Protein AF-I7ZB23-F1 (afdb_monomer_lite)

Sequence (124 aa):
MADKLIGFEDKAKVYMNSNPEFMPGFLPLSEVTNDRELRGPMSMIFTAVSALTYTLDDTYLKLNSEIHKGNLAYYNTVREAASGGLPGAKAIYEDTQKHFPGAPTKAQRKLKAAEAAEEAAAGR

Secondary structure (DSSP, 8-state):
-HHHHHHHHHHHHHHHHH-GGGS-TT--HHHHHHHHHHHHHHHHHHHHHHHHHHHHHHHHHHHHHHHHHHHHHHHHHHHHHHHTT-TTHHHHHHHHHTT--PSPPHHHHHHHHHHHHHHHHH--

Organism: NCBI:txid1172194

Radius of gyration: 33.03 Å; chains: 1; bounding box: 60×53×76 Å

Foldseek 3Di:
DVVVVVVVVVVVLVCCVVPVVPPDPVDDNVVVVVVVVVVVVVVVVVVVVVVVVVVVVVVVVVVVVVVVVVVVVVLVVLVVCVVVVPPPSVVVNVVVCVVVPDDDDPVRVVVVVVVVVVVVVPPD

pLDDT: mean 89.64, std 10.73, range [52.91, 98.38]

Structure (mmCIF, N/CA/C/O backbone):
data_AF-I7ZB23-F1
#
_entry.id   AF-I7ZB23-F1
#
loop_
_atom_site.group_PDB
_atom_site.id
_atom_site.type_symbol
_atom_site.label_atom_id
_atom_site.label_alt_id
_atom_site.label_comp_id
_atom_site.label_asym_id
_atom_site.label_entity_id
_atom_site.label_seq_id
_atom_site.pdbx_PDB_ins_code
_atom_site.Cartn_x
_atom_site.Cartn_y
_atom_site.Cartn_z
_atom_site.occupancy
_atom_site.B_iso_or_equiv
_atom_site.auth_seq_id
_atom_site.auth_comp_id
_atom_site.auth_asym_id
_atom_site.auth_atom_id
_atom_site.pdbx_PDB_model_num
ATOM 1 N N . MET A 1 1 ? 22.549 -2.229 -6.477 1.00 61.28 1 MET A N 1
ATOM 2 C CA . MET A 1 1 ? 21.882 -3.032 -7.529 1.00 61.28 1 MET A CA 1
ATOM 3 C C . MET A 1 1 ? 21.382 -2.158 -8.672 1.00 61.28 1 MET A C 1
ATOM 5 O O . MET A 1 1 ? 21.730 -2.467 -9.799 1.00 61.28 1 MET A O 1
ATOM 9 N N . ALA A 1 2 ? 20.670 -1.055 -8.402 1.00 69.50 2 ALA A N 1
ATOM 10 C CA . ALA A 1 2 ? 20.176 -0.129 -9.434 1.00 69.50 2 ALA A CA 1
ATOM 11 C C . ALA A 1 2 ? 21.264 0.381 -10.404 1.00 69.50 2 ALA A C 1
ATOM 13 O O . ALA A 1 2 ? 21.097 0.280 -11.610 1.00 69.50 2 ALA A O 1
ATOM 14 N N . ASP A 1 3 ? 22.417 0.811 -9.890 1.00 69.56 3 ASP A N 1
ATOM 15 C CA . ASP A 1 3 ? 23.518 1.347 -10.709 1.00 69.56 3 ASP A CA 1
ATOM 16 C C . ASP A 1 3 ? 24.092 0.329 -11.721 1.00 69.56 3 ASP A C 1
ATOM 18 O O . ASP A 1 3 ? 24.356 0.631 -12.883 1.00 69.56 3 ASP A O 1
ATOM 22 N N . LYS A 1 4 ? 24.170 -0.948 -11.318 1.00 75.25 4 LYS A N 1
ATOM 23 C CA . LYS A 1 4 ? 24.599 -2.047 -12.201 1.00 75.25 4 LYS A CA 1
ATOM 24 C C . LYS A 1 4 ? 23.583 -2.333 -13.312 1.00 75.25 4 LYS A C 1
ATOM 26 O O . LYS A 1 4 ? 23.976 -2.758 -14.394 1.00 75.25 4 LYS A O 1
ATOM 31 N N . LEU A 1 5 ? 22.295 -2.128 -13.036 1.00 79.12 5 LEU A N 1
ATOM 32 C CA . LEU A 1 5 ? 21.211 -2.364 -13.991 1.00 79.12 5 LEU A CA 1
ATOM 33 C C . LEU A 1 5 ? 21.124 -1.241 -15.028 1.00 79.12 5 LEU A C 1
ATOM 35 O O . LEU A 1 5 ? 20.940 -1.538 -16.204 1.00 79.12 5 LEU A O 1
ATOM 39 N N . ILE A 1 6 ? 21.349 0.011 -14.617 1.00 81.69 6 ILE A N 1
ATOM 40 C CA . ILE A 1 6 ? 21.413 1.165 -15.529 1.00 81.69 6 ILE A CA 1
ATOM 41 C C . ILE A 1 6 ? 22.560 0.973 -16.528 1.00 81.69 6 ILE A C 1
ATOM 43 O O . ILE A 1 6 ? 22.347 1.000 -17.738 1.00 81.69 6 ILE A O 1
ATOM 47 N N . GLY A 1 7 ? 23.761 0.647 -16.035 1.00 89.62 7 GLY A N 1
ATOM 48 C CA . GLY A 1 7 ? 24.916 0.414 -16.906 1.00 89.62 7 GLY A CA 1
ATOM 49 C C . GLY A 1 7 ? 24.766 -0.793 -17.844 1.00 89.62 7 GLY A C 1
ATOM 50 O O . GLY A 1 7 ? 25.355 -0.805 -18.926 1.00 89.62 7 GLY A O 1
ATOM 51 N N . PHE A 1 8 ? 23.991 -1.812 -17.459 1.00 94.00 8 PHE A N 1
ATOM 52 C CA . PHE A 1 8 ? 23.632 -2.911 -18.358 1.00 94.00 8 PHE A CA 1
ATOM 53 C C . PHE A 1 8 ? 22.656 -2.452 -19.443 1.00 94.00 8 PHE A C 1
ATOM 55 O O . PHE A 1 8 ? 22.878 -2.753 -20.613 1.00 94.00 8 PHE A O 1
ATOM 62 N N . GLU A 1 9 ? 21.604 -1.719 -19.076 1.00 91.50 9 GLU A N 1
ATOM 63 C CA . GLU A 1 9 ? 20.583 -1.256 -20.015 1.00 91.50 9 GLU A CA 1
ATOM 64 C C . GLU A 1 9 ? 21.165 -0.341 -21.096 1.00 91.50 9 GLU A C 1
ATOM 66 O O . GLU A 1 9 ? 20.874 -0.542 -22.278 1.00 91.50 9 GLU A O 1
ATOM 71 N N . ASP A 1 10 ? 22.024 0.606 -20.717 1.00 92.31 10 ASP A N 1
ATOM 72 C CA . ASP A 1 10 ? 22.669 1.515 -21.667 1.00 92.31 10 ASP A CA 1
ATOM 73 C C . ASP A 1 10 ? 23.526 0.746 -22.677 1.00 92.31 10 ASP A C 1
ATOM 75 O O . ASP A 1 10 ? 23.423 0.954 -23.890 1.00 92.31 10 ASP A O 1
ATOM 79 N N . LYS A 1 11 ? 24.323 -0.216 -22.196 1.00 95.00 11 LYS A N 1
ATOM 80 C CA . LYS A 1 11 ? 25.130 -1.087 -23.062 1.00 95.00 11 LYS A CA 1
ATOM 81 C C . LYS A 1 11 ? 24.255 -1.959 -23.953 1.00 95.00 11 LYS A C 1
ATOM 83 O O . LYS A 1 11 ? 24.523 -2.064 -25.146 1.00 95.00 11 LYS A O 1
ATOM 88 N N . ALA A 1 12 ? 23.206 -2.562 -23.399 1.00 94.56 12 ALA A N 1
ATOM 89 C CA . ALA A 1 12 ? 22.272 -3.385 -24.153 1.00 94.56 12 ALA A CA 1
ATOM 90 C C . ALA A 1 12 ? 21.599 -2.569 -25.263 1.00 94.56 12 ALA A C 1
ATOM 92 O O . ALA A 1 12 ? 21.553 -3.019 -26.402 1.00 94.56 12 ALA A O 1
ATOM 93 N N . LYS A 1 13 ? 21.161 -1.336 -24.975 1.00 94.44 13 LYS A N 1
ATOM 94 C CA . LYS A 1 13 ? 20.610 -0.419 -25.980 1.00 94.44 13 LYS A CA 1
ATOM 95 C C . LYS A 1 13 ? 21.612 -0.160 -27.105 1.00 94.44 13 LYS A C 1
ATOM 97 O O . LYS A 1 13 ? 21.226 -0.240 -28.268 1.00 94.44 13 LYS A O 1
ATOM 102 N N . VAL A 1 14 ? 22.878 0.116 -26.787 1.00 95.56 14 VAL A N 1
ATOM 103 C CA . VAL A 1 14 ? 23.923 0.323 -27.804 1.00 95.56 14 VAL A CA 1
ATOM 104 C C . VAL A 1 14 ? 24.106 -0.927 -28.668 1.00 95.56 14 VAL A C 1
ATOM 106 O O . VAL A 1 14 ? 24.032 -0.821 -29.890 1.00 95.56 14 VAL A O 1
ATOM 109 N N . TYR A 1 15 ? 24.283 -2.105 -28.063 1.00 96.44 15 TYR A N 1
ATOM 110 C CA . TYR A 1 15 ? 24.526 -3.346 -28.808 1.00 96.44 15 TYR A CA 1
ATOM 111 C C . TYR A 1 15 ? 23.331 -3.797 -29.652 1.00 96.44 15 TYR A C 1
ATOM 113 O O . TYR A 1 15 ? 23.541 -4.257 -30.769 1.00 96.44 15 TYR A O 1
ATOM 121 N N . MET A 1 16 ? 22.099 -3.610 -29.167 1.00 94.94 16 MET A N 1
ATOM 122 C CA . MET A 1 16 ? 20.875 -3.898 -29.927 1.00 94.94 16 MET A CA 1
ATOM 123 C C . MET A 1 16 ? 20.765 -3.050 -31.202 1.00 94.94 16 MET A C 1
ATOM 125 O O . MET A 1 16 ? 20.221 -3.512 -32.198 1.00 94.94 16 MET A O 1
ATOM 129 N N . ASN A 1 17 ? 21.276 -1.813 -31.178 1.00 92.81 17 ASN A N 1
ATOM 130 C CA . ASN A 1 17 ? 21.283 -0.940 -32.352 1.00 92.81 17 ASN A CA 1
ATOM 131 C C . ASN A 1 17 ? 22.428 -1.274 -33.318 1.00 92.81 17 ASN A C 1
ATOM 133 O O . ASN A 1 17 ? 22.238 -1.211 -34.528 1.00 92.81 17 ASN A O 1
ATOM 137 N N . SER A 1 18 ? 23.616 -1.599 -32.800 1.00 96.06 18 SER A N 1
ATOM 138 C CA . SER A 1 18 ? 24.800 -1.837 -33.634 1.00 96.06 18 SER A CA 1
ATOM 139 C C . SER A 1 18 ? 24.945 -3.270 -34.146 1.00 96.06 18 SER A C 1
ATOM 141 O O . SER A 1 18 ? 25.703 -3.471 -35.088 1.00 96.06 18 SER A O 1
ATOM 143 N N . ASN A 1 19 ? 24.235 -4.244 -33.564 1.00 95.69 19 ASN A N 1
ATOM 144 C CA . ASN A 1 19 ? 24.321 -5.663 -33.935 1.00 95.69 19 ASN A CA 1
ATOM 145 C C . ASN A 1 19 ? 22.909 -6.283 -34.045 1.00 95.69 19 ASN A C 1
ATOM 147 O O . ASN A 1 19 ? 22.518 -7.113 -33.211 1.00 95.69 19 ASN A O 1
ATOM 151 N N . PRO A 1 20 ? 22.090 -5.845 -35.023 1.00 91.19 20 PRO A N 1
ATOM 152 C CA . PRO A 1 20 ? 20.712 -6.308 -35.177 1.00 91.19 20 PRO A CA 1
ATOM 153 C C . PRO A 1 20 ? 20.598 -7.811 -35.481 1.00 91.19 20 PRO A C 1
ATOM 155 O O . PRO A 1 20 ? 19.544 -8.392 -35.250 1.00 91.19 20 PRO A O 1
ATOM 158 N N . GLU A 1 21 ? 21.660 -8.470 -35.948 1.00 94.25 21 GLU A N 1
ATOM 159 C CA . GLU A 1 21 ? 21.708 -9.915 -36.195 1.00 94.25 21 GLU A CA 1
ATOM 160 C C . GLU A 1 21 ? 21.538 -10.766 -34.927 1.00 94.25 21 GLU A C 1
ATOM 162 O O . GLU A 1 21 ? 21.138 -11.926 -35.014 1.00 94.25 21 GLU A O 1
ATOM 167 N N . PHE A 1 22 ? 21.809 -10.195 -33.749 1.00 95.00 22 PHE A N 1
ATOM 168 C CA . PHE A 1 22 ? 21.588 -10.859 -32.463 1.00 95.00 22 PHE A CA 1
ATOM 169 C C . PHE A 1 22 ? 20.218 -10.541 -31.855 1.00 95.00 22 PHE A C 1
ATOM 171 O O . PHE A 1 22 ? 19.902 -11.040 -30.771 1.00 95.00 22 PHE A O 1
ATOM 178 N N . MET A 1 23 ? 19.394 -9.724 -32.521 1.00 93.31 23 MET A N 1
ATOM 179 C CA . MET A 1 23 ? 18.031 -9.473 -32.067 1.00 93.31 23 MET A CA 1
ATOM 180 C C . MET A 1 23 ? 17.180 -10.735 -32.251 1.00 93.31 23 MET A C 1
ATOM 182 O O . MET A 1 23 ? 17.128 -11.292 -33.351 1.00 93.31 23 MET A O 1
ATOM 186 N N . PRO A 1 24 ? 16.473 -11.198 -31.205 1.00 94.06 24 PRO A N 1
ATOM 187 C CA . PRO A 1 24 ? 15.540 -12.302 -31.353 1.00 94.06 24 PRO A CA 1
ATOM 188 C C . PRO A 1 24 ? 14.439 -11.941 -32.353 1.00 94.06 24 PRO A C 1
ATOM 190 O O . PRO A 1 24 ? 13.857 -10.864 -32.269 1.00 94.06 24 PRO A O 1
ATOM 193 N N . GLY A 1 25 ? 14.093 -12.859 -33.259 1.00 92.81 25 GLY A N 1
ATOM 194 C CA . GLY A 1 25 ? 13.101 -12.587 -34.311 1.00 92.81 25 GLY A CA 1
ATOM 195 C C . GLY A 1 25 ? 11.691 -12.248 -33.804 1.00 92.81 25 GLY A C 1
ATOM 196 O O . GLY A 1 25 ? 10.890 -11.708 -34.557 1.00 92.81 25 GLY A O 1
ATOM 197 N N . PHE A 1 26 ? 11.389 -12.543 -32.537 1.00 93.94 26 PHE A N 1
ATOM 198 C CA . PHE A 1 26 ? 10.123 -12.189 -31.890 1.00 93.94 26 PHE A CA 1
ATOM 199 C C . PHE A 1 26 ? 10.128 -10.799 -31.239 1.00 93.94 26 PHE A C 1
ATOM 201 O O . PHE A 1 26 ? 9.083 -10.370 -30.764 1.00 93.94 26 PHE A O 1
ATOM 208 N N . LEU A 1 27 ? 11.282 -10.128 -31.149 1.00 92.12 27 LEU A N 1
ATOM 209 C CA . LEU A 1 27 ? 11.438 -8.879 -30.410 1.00 92.12 27 LEU A CA 1
ATOM 210 C C . LEU A 1 27 ? 11.928 -7.765 -31.341 1.00 92.12 27 LEU A C 1
ATOM 212 O O . LEU A 1 27 ? 13.137 -7.589 -31.517 1.00 92.12 27 LEU A O 1
ATOM 216 N N . PRO A 1 28 ? 11.020 -6.987 -31.942 1.00 92.38 28 PRO A N 1
ATOM 217 C CA . PRO A 1 28 ? 11.416 -5.858 -32.763 1.00 92.38 28 PRO A CA 1
ATOM 218 C C . PRO A 1 28 ? 12.019 -4.747 -31.893 1.00 92.38 28 PRO A C 1
ATOM 220 O O . PRO A 1 28 ? 11.512 -4.396 -30.826 1.00 92.38 28 PRO A O 1
ATOM 223 N N . LEU A 1 29 ? 13.100 -4.133 -32.380 1.00 92.50 29 LEU A N 1
ATOM 224 C CA . LEU A 1 29 ? 13.794 -3.047 -31.678 1.00 92.50 29 LEU A CA 1
ATOM 225 C C . LEU A 1 29 ? 12.877 -1.845 -31.377 1.00 92.50 29 LEU A C 1
ATOM 227 O O . LEU A 1 29 ? 13.072 -1.148 -30.378 1.00 92.50 29 LEU A O 1
ATOM 231 N N . SER A 1 30 ? 11.870 -1.614 -32.223 1.00 93.44 30 SER A N 1
ATOM 232 C CA . SER A 1 30 ? 10.869 -0.561 -32.038 1.00 93.44 30 SER A CA 1
ATOM 233 C C . SER A 1 30 ? 10.019 -0.773 -30.787 1.00 93.44 30 SER A C 1
ATOM 235 O O . SER A 1 30 ? 9.770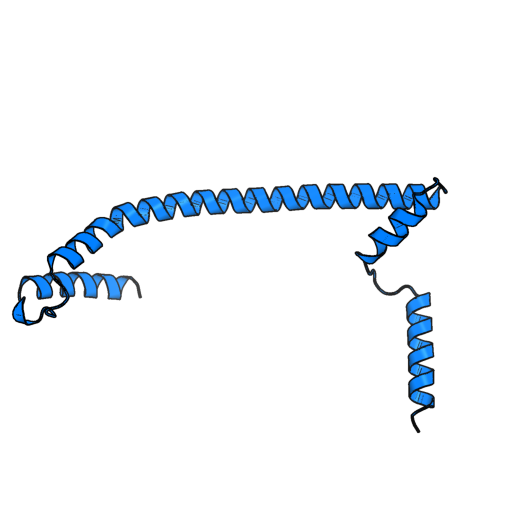 0.191 -30.074 1.00 93.44 30 SER A O 1
ATOM 237 N N . GLU A 1 31 ? 9.625 -2.011 -30.471 1.00 93.62 31 GLU A N 1
ATOM 238 C CA . GLU A 1 31 ? 8.844 -2.301 -29.258 1.00 93.62 31 GLU A CA 1
ATOM 239 C C . GLU A 1 31 ? 9.661 -2.003 -28.002 1.00 93.62 31 GLU A C 1
ATOM 241 O O . GLU A 1 31 ? 9.229 -1.235 -27.147 1.00 93.62 31 GLU A O 1
ATOM 246 N N . VAL A 1 32 ? 10.905 -2.487 -27.948 1.00 93.00 32 VAL A N 1
ATOM 247 C CA . VAL A 1 32 ? 11.804 -2.220 -26.811 1.00 93.00 32 VAL A CA 1
ATOM 248 C C . VAL A 1 32 ? 12.081 -0.721 -26.651 1.00 93.00 32 VAL A C 1
ATOM 250 O O . VAL A 1 32 ? 12.285 -0.228 -25.542 1.00 93.00 32 VAL A O 1
ATOM 253 N N . THR A 1 33 ? 12.126 0.028 -27.752 1.00 93.31 33 THR A N 1
ATOM 254 C CA . THR A 1 33 ? 12.316 1.484 -27.713 1.00 93.31 33 THR A CA 1
ATOM 255 C C . THR A 1 33 ? 11.079 2.188 -27.164 1.00 93.31 33 THR A C 1
ATOM 257 O O . THR A 1 33 ? 11.217 2.990 -26.241 1.00 93.31 33 THR A O 1
ATOM 260 N N . ASN A 1 34 ? 9.887 1.820 -27.637 1.00 95.50 34 ASN A N 1
ATOM 261 C CA . ASN A 1 34 ? 8.622 2.356 -27.135 1.00 95.50 34 ASN A CA 1
ATOM 262 C C . ASN A 1 34 ? 8.470 2.114 -25.624 1.00 95.50 34 ASN A C 1
ATOM 264 O O . ASN A 1 34 ? 8.117 3.029 -24.881 1.00 95.50 34 ASN A O 1
ATOM 268 N N . ASP A 1 35 ? 8.813 0.917 -25.144 1.00 95.06 35 ASP A N 1
ATOM 269 C CA . ASP A 1 35 ? 8.735 0.577 -23.719 1.00 95.06 35 ASP A CA 1
ATOM 270 C C . ASP A 1 35 ? 9.689 1.420 -22.859 1.00 95.06 35 ASP A C 1
ATOM 272 O O . ASP A 1 35 ? 9.345 1.846 -21.750 1.00 95.06 35 ASP A O 1
ATOM 276 N N . ARG A 1 36 ? 10.899 1.696 -23.364 1.00 93.38 36 ARG A N 1
ATOM 277 C CA . ARG A 1 36 ? 11.862 2.579 -22.685 1.00 93.38 36 ARG A CA 1
ATOM 278 C C . ARG A 1 36 ? 11.333 4.005 -22.581 1.00 93.38 36 ARG A C 1
ATOM 280 O O . ARG A 1 36 ? 11.476 4.622 -21.527 1.00 93.38 36 ARG A O 1
ATOM 287 N N . GLU A 1 37 ? 10.721 4.515 -23.644 1.00 94.69 37 GLU A N 1
ATOM 288 C CA . GLU A 1 37 ? 10.142 5.861 -23.670 1.00 94.69 37 GLU A CA 1
ATOM 289 C C . GLU A 1 37 ? 8.927 5.975 -22.740 1.00 94.69 37 GLU A C 1
ATOM 291 O O . GLU A 1 37 ? 8.799 6.955 -22.004 1.00 94.69 37 GLU A O 1
ATOM 296 N N . LEU A 1 38 ? 8.085 4.938 -22.685 1.00 96.69 38 LEU A N 1
ATOM 297 C CA . LEU A 1 38 ? 6.899 4.899 -21.828 1.00 96.69 38 LEU A CA 1
ATOM 298 C C . LEU A 1 38 ? 7.233 4.868 -20.327 1.00 96.69 38 LEU A C 1
ATOM 300 O O . LEU A 1 38 ? 6.430 5.307 -19.496 1.00 96.69 38 LEU A O 1
ATOM 304 N N . ARG A 1 39 ? 8.428 4.395 -19.957 1.00 94.81 39 ARG A N 1
ATOM 305 C CA . ARG A 1 39 ? 8.857 4.280 -18.555 1.00 94.81 39 ARG A CA 1
ATOM 306 C C . ARG A 1 39 ? 8.815 5.611 -17.804 1.00 94.81 39 ARG A C 1
ATOM 308 O O . ARG A 1 39 ? 8.415 5.634 -16.641 1.00 94.81 39 ARG A O 1
ATOM 315 N N . GLY A 1 40 ? 9.217 6.708 -18.446 1.00 95.12 40 GLY A N 1
ATOM 316 C CA . GLY A 1 40 ? 9.227 8.041 -17.833 1.00 95.12 40 GLY A CA 1
ATOM 317 C C . GLY A 1 40 ? 7.822 8.501 -17.419 1.00 95.12 40 GLY A C 1
ATOM 318 O O . GLY A 1 40 ? 7.579 8.697 -16.225 1.00 95.12 40 GLY A O 1
ATOM 319 N N . PRO A 1 41 ? 6.874 8.611 -18.369 1.00 97.38 41 PRO A N 1
ATOM 320 C CA . PRO A 1 41 ? 5.471 8.904 -18.083 1.00 97.38 41 PRO A CA 1
ATOM 321 C C . PRO A 1 41 ? 4.843 7.971 -17.048 1.00 97.38 41 PRO A C 1
ATOM 323 O O . PRO A 1 41 ? 4.188 8.438 -16.115 1.00 97.38 41 PRO A O 1
ATOM 326 N N . MET A 1 42 ? 5.088 6.663 -17.160 1.00 97.88 42 MET A N 1
ATOM 327 C CA . MET A 1 42 ? 4.540 5.686 -16.221 1.00 97.88 42 MET A CA 1
ATOM 328 C C . MET A 1 42 ? 5.058 5.902 -14.794 1.00 97.88 42 MET A C 1
ATOM 330 O O . MET A 1 42 ? 4.282 5.844 -13.843 1.00 97.88 42 MET A O 1
ATOM 334 N N . SER A 1 43 ? 6.347 6.217 -14.632 1.00 96.81 43 SER A N 1
ATOM 335 C CA . SER A 1 43 ? 6.945 6.518 -13.325 1.00 96.81 43 SER A CA 1
ATOM 336 C C . SER A 1 43 ? 6.302 7.740 -12.656 1.00 96.81 43 SER A C 1
ATOM 338 O O . SER A 1 43 ? 6.048 7.734 -11.448 1.00 96.81 43 SER A O 1
ATOM 340 N N . MET A 1 44 ? 5.963 8.773 -13.436 1.00 97.31 44 MET A N 1
ATOM 341 C CA . MET A 1 44 ? 5.266 9.957 -12.919 1.00 97.31 44 MET A CA 1
ATOM 342 C C . MET A 1 44 ? 3.862 9.611 -12.414 1.00 97.31 44 MET A C 1
ATOM 344 O O . MET A 1 44 ? 3.495 9.999 -11.304 1.00 97.31 44 MET A O 1
ATOM 348 N N . ILE A 1 45 ? 3.099 8.836 -13.193 1.00 98.12 45 ILE A N 1
ATOM 349 C CA . ILE A 1 45 ? 1.758 8.374 -12.803 1.00 98.12 45 ILE A CA 1
ATOM 350 C C . ILE A 1 45 ? 1.845 7.511 -11.544 1.00 98.12 45 ILE A C 1
ATOM 352 O O . ILE A 1 45 ? 1.112 7.741 -10.583 1.00 98.12 45 ILE A O 1
ATOM 356 N N . PHE A 1 46 ? 2.772 6.553 -11.524 1.00 98.12 46 PHE A N 1
ATOM 357 C CA . PHE A 1 46 ? 2.988 5.674 -10.381 1.00 98.12 46 PHE A CA 1
ATOM 358 C C . PHE A 1 46 ? 3.296 6.466 -9.106 1.00 98.12 46 PHE A C 1
ATOM 360 O O . PHE A 1 46 ? 2.713 6.205 -8.053 1.00 98.12 46 PHE A O 1
ATOM 367 N N . THR A 1 47 ? 4.163 7.474 -9.206 1.00 97.94 47 THR A N 1
ATOM 368 C CA . THR A 1 47 ? 4.515 8.345 -8.079 1.00 97.94 47 THR A CA 1
ATOM 369 C C . THR A 1 47 ? 3.296 9.117 -7.568 1.00 97.94 47 THR A C 1
ATOM 371 O O . THR A 1 47 ? 3.050 9.145 -6.362 1.00 97.94 47 THR A O 1
ATOM 374 N N . ALA A 1 48 ? 2.489 9.690 -8.467 1.00 97.69 48 ALA A N 1
ATOM 375 C CA . ALA A 1 48 ? 1.286 10.434 -8.096 1.00 97.69 48 ALA A CA 1
ATOM 376 C C . ALA A 1 48 ? 0.236 9.546 -7.405 1.00 97.69 48 ALA A C 1
ATOM 378 O O . ALA A 1 48 ? -0.302 9.912 -6.359 1.00 97.69 48 ALA A O 1
ATOM 379 N N . VAL A 1 49 ? -0.020 8.352 -7.949 1.00 98.25 49 VAL A N 1
ATOM 380 C CA . VAL A 1 49 ? -0.959 7.385 -7.358 1.00 98.25 49 VAL A CA 1
ATOM 381 C C . VAL A 1 49 ? -0.454 6.883 -6.006 1.00 98.25 49 VAL A C 1
ATOM 383 O O . VAL A 1 49 ? -1.244 6.750 -5.072 1.00 98.25 49 VAL A O 1
ATOM 386 N N . SER A 1 50 ? 0.853 6.656 -5.865 1.00 98.06 50 SER A N 1
ATOM 387 C CA . SER A 1 50 ? 1.455 6.230 -4.597 1.00 98.06 50 SER A CA 1
ATOM 388 C C . SER A 1 50 ? 1.274 7.287 -3.505 1.00 98.06 50 SER A C 1
ATOM 390 O O . SER A 1 50 ? 0.867 6.958 -2.393 1.00 98.06 50 SER A O 1
ATOM 392 N N . ALA A 1 51 ? 1.497 8.565 -3.830 1.00 97.31 51 ALA A N 1
ATOM 393 C CA . ALA A 1 51 ? 1.289 9.671 -2.895 1.00 97.31 51 ALA A CA 1
ATOM 394 C C . ALA A 1 51 ? -0.183 9.806 -2.461 1.00 97.31 51 ALA A C 1
ATOM 396 O O . ALA A 1 51 ? -0.478 9.990 -1.276 1.00 97.31 51 ALA A O 1
ATOM 397 N N . LEU A 1 52 ? -1.115 9.667 -3.410 1.00 98.06 52 LEU A N 1
ATOM 398 C CA . LEU A 1 52 ? -2.546 9.658 -3.110 1.00 98.06 52 LEU A CA 1
ATOM 399 C C . LEU A 1 52 ? -2.919 8.479 -2.203 1.00 98.06 52 LEU A C 1
ATOM 401 O O . LEU A 1 52 ? -3.616 8.666 -1.209 1.00 98.06 52 LEU A O 1
ATOM 405 N N . THR A 1 53 ? -2.424 7.284 -2.518 1.00 98.25 53 THR A N 1
ATOM 406 C CA . THR A 1 53 ? -2.691 6.064 -1.744 1.00 98.25 53 THR A CA 1
ATOM 407 C C . THR A 1 53 ? -2.202 6.205 -0.308 1.00 98.25 53 THR A C 1
ATOM 409 O O . THR A 1 53 ? -2.948 5.889 0.611 1.00 98.25 53 THR A O 1
ATOM 412 N N . TYR A 1 54 ? -1.004 6.758 -0.106 1.00 97.56 54 TYR A N 1
ATOM 413 C CA . TYR A 1 54 ? -0.466 7.032 1.227 1.00 97.56 54 TYR A CA 1
ATOM 414 C C . TYR A 1 54 ? -1.393 7.949 2.044 1.00 97.56 54 TYR A C 1
ATOM 416 O O . TYR A 1 54 ? -1.724 7.663 3.190 1.00 97.56 54 TYR A O 1
ATOM 424 N N . THR A 1 55 ? -1.896 9.019 1.424 1.00 97.44 55 THR A N 1
ATOM 425 C CA . THR A 1 55 ? -2.802 9.968 2.095 1.00 97.44 55 THR A CA 1
ATOM 426 C C . THR A 1 55 ? -4.165 9.341 2.416 1.00 97.44 55 THR A C 1
ATOM 428 O O . THR A 1 55 ? -4.770 9.625 3.456 1.00 97.44 55 THR A O 1
ATOM 431 N N . LEU A 1 56 ? -4.674 8.490 1.521 1.00 98.31 56 LEU A N 1
ATOM 432 C CA . LEU A 1 56 ? -5.915 7.752 1.740 1.00 98.31 56 LEU A CA 1
ATOM 433 C C . LEU A 1 56 ? -5.772 6.739 2.878 1.00 98.31 56 LEU A C 1
ATOM 435 O O . LEU A 1 56 ? -6.686 6.641 3.694 1.00 98.31 56 LEU A O 1
ATOM 439 N N . ASP A 1 57 ? -4.639 6.042 2.965 1.00 98.25 57 ASP A N 1
ATOM 440 C CA . ASP A 1 57 ? -4.361 5.074 4.030 1.00 98.25 57 ASP A CA 1
ATOM 441 C C . ASP A 1 57 ? -4.327 5.750 5.410 1.00 98.25 57 ASP A C 1
ATOM 443 O O . ASP A 1 57 ? -5.043 5.338 6.325 1.00 98.25 57 ASP A O 1
ATOM 447 N N . ASP A 1 58 ? -3.626 6.883 5.528 1.00 97.44 58 ASP A N 1
ATOM 448 C CA . ASP A 1 58 ? -3.602 7.699 6.752 1.00 97.44 58 ASP A CA 1
ATOM 449 C C . ASP A 1 58 ? -5.010 8.158 7.168 1.00 97.44 58 ASP A C 1
ATOM 451 O O . ASP A 1 58 ? -5.399 8.109 8.343 1.00 97.44 58 ASP A O 1
ATOM 455 N N . THR A 1 59 ? -5.812 8.594 6.194 1.00 97.88 59 THR A N 1
ATOM 456 C CA . THR A 1 59 ? -7.194 9.021 6.443 1.00 97.88 59 THR A CA 1
ATOM 457 C C . THR A 1 59 ? -8.060 7.848 6.892 1.00 97.88 59 THR A C 1
ATOM 459 O O . THR A 1 59 ? -8.840 7.979 7.837 1.00 97.88 59 THR A O 1
ATOM 462 N N . TYR A 1 60 ? -7.910 6.692 6.251 1.00 98.12 60 TYR A N 1
ATOM 463 C CA . TYR A 1 60 ? -8.643 5.479 6.584 1.00 98.12 60 TYR A CA 1
ATOM 464 C C . TYR A 1 60 ? -8.304 4.984 7.994 1.00 98.12 60 TYR A C 1
ATOM 466 O O . TYR A 1 60 ? -9.204 4.671 8.779 1.00 98.12 60 TYR A O 1
ATOM 474 N N . LEU A 1 61 ? -7.025 5.009 8.371 1.00 98.00 61 LEU A N 1
ATOM 475 C CA . LEU A 1 61 ? -6.580 4.705 9.728 1.00 98.00 61 LEU A CA 1
ATOM 476 C C . LEU A 1 61 ? -7.229 5.641 10.757 1.00 98.00 61 LEU A C 1
ATOM 478 O O . LEU A 1 61 ? -7.732 5.183 11.789 1.00 98.00 61 LEU A O 1
ATOM 482 N N . LYS A 1 62 ? -7.274 6.947 10.468 1.00 98.19 62 LYS A N 1
ATOM 483 C CA . LYS A 1 62 ? -7.913 7.931 11.350 1.00 98.19 62 LYS A CA 1
ATOM 484 C C . LYS A 1 62 ? -9.414 7.684 11.493 1.00 98.19 62 LYS A C 1
ATOM 486 O O . LYS A 1 62 ? -9.914 7.686 12.615 1.00 98.19 62 LYS A O 1
ATOM 491 N N . LEU A 1 63 ? -10.121 7.430 10.392 1.00 98.38 63 LEU A N 1
ATOM 492 C CA . LEU A 1 63 ? -11.551 7.107 10.416 1.00 98.38 63 LEU A CA 1
ATOM 493 C C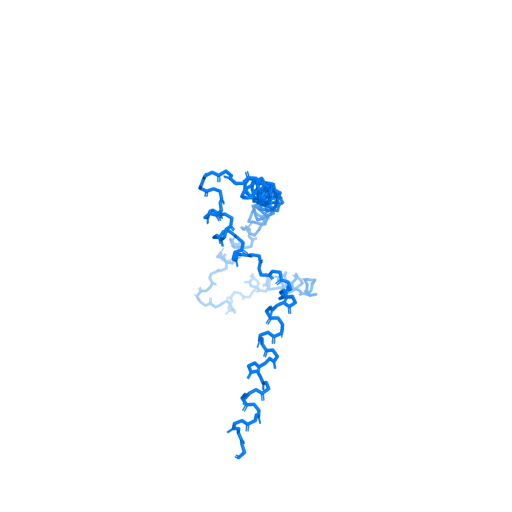 . LEU A 1 63 ? -11.830 5.878 11.284 1.00 98.38 63 LEU A C 1
ATOM 495 O O . LEU A 1 63 ? -12.700 5.926 12.150 1.00 98.38 63 LEU A O 1
ATOM 499 N N . ASN A 1 64 ? -11.048 4.812 11.116 1.00 97.44 64 ASN A N 1
ATOM 500 C CA . ASN A 1 64 ? -11.192 3.598 11.917 1.00 97.44 64 ASN A CA 1
ATOM 501 C C . ASN A 1 64 ? -10.944 3.852 13.409 1.00 97.44 64 ASN A C 1
ATOM 503 O O . ASN A 1 64 ? -11.660 3.309 14.250 1.00 97.44 64 ASN A O 1
ATOM 507 N N . SER A 1 65 ? -9.976 4.709 13.749 1.00 98.00 65 SER A N 1
ATOM 508 C CA . SER A 1 65 ? -9.725 5.114 15.136 1.00 98.00 65 SER A CA 1
ATOM 509 C C . SER A 1 65 ? -10.928 5.840 15.745 1.00 98.00 65 SER A C 1
ATOM 511 O O . SER A 1 65 ? -11.355 5.504 16.850 1.00 98.00 65 SER A O 1
ATOM 513 N N . GLU A 1 66 ? -11.528 6.789 15.022 1.00 98.19 66 GLU A N 1
ATOM 514 C CA . GLU A 1 66 ? -12.705 7.525 15.505 1.00 98.19 66 GLU A CA 1
ATOM 515 C C . GLU A 1 66 ? -13.951 6.633 15.614 1.00 98.19 66 GLU A C 1
ATOM 517 O O . GLU A 1 66 ? -14.656 6.687 16.623 1.00 98.19 66 GLU A O 1
ATOM 522 N N . ILE A 1 67 ? -14.182 5.745 14.640 1.00 97.94 67 ILE A N 1
ATOM 523 C CA . ILE A 1 67 ? -15.252 4.735 14.709 1.00 97.94 67 ILE A CA 1
ATOM 524 C C . ILE A 1 67 ? -15.058 3.849 15.942 1.00 97.94 67 ILE A C 1
ATOM 526 O O . ILE A 1 67 ? -16.000 3.623 16.703 1.00 97.94 67 ILE A O 1
ATOM 530 N N . HIS A 1 68 ? -13.834 3.375 16.185 1.00 96.62 68 HIS A N 1
ATOM 531 C CA . HIS A 1 68 ? -13.540 2.536 17.341 1.00 96.62 68 HIS A CA 1
ATOM 532 C C . HIS A 1 68 ? -13.792 3.267 18.667 1.00 96.62 68 HIS A C 1
ATOM 534 O O . HIS A 1 68 ? -14.424 2.705 19.563 1.00 96.62 68 HIS A O 1
ATOM 540 N N . LYS A 1 69 ? -13.374 4.534 18.786 1.00 97.25 69 LYS A N 1
ATOM 541 C CA . LYS A 1 69 ? -13.671 5.370 19.962 1.00 97.25 69 LYS A CA 1
ATOM 542 C C . LYS A 1 69 ? -15.175 5.534 20.178 1.00 97.25 69 LYS A C 1
ATOM 544 O O . LYS A 1 69 ? -15.637 5.380 21.307 1.00 97.25 69 LYS A O 1
ATOM 549 N N . GLY A 1 70 ? -15.935 5.802 19.114 1.00 97.50 70 GLY A N 1
ATOM 550 C CA . GLY A 1 70 ? -17.395 5.909 19.171 1.00 97.50 70 GLY A CA 1
ATOM 551 C C . GLY A 1 70 ? -18.055 4.614 19.645 1.00 97.50 70 GLY A C 1
ATOM 552 O O . GLY A 1 70 ? -18.882 4.635 20.558 1.00 97.50 70 GLY A O 1
ATOM 553 N N . ASN A 1 71 ? -17.622 3.474 19.104 1.00 96.31 71 ASN A N 1
ATOM 554 C CA . ASN A 1 71 ? -18.112 2.157 19.512 1.00 96.31 71 ASN A CA 1
ATOM 555 C C . ASN A 1 71 ? -17.808 1.862 20.990 1.00 96.31 71 ASN A C 1
ATOM 557 O O . ASN A 1 71 ? -18.676 1.365 21.707 1.00 96.31 71 ASN A O 1
ATOM 561 N N . LEU A 1 72 ? -16.608 2.203 21.473 1.00 95.25 72 LEU A N 1
ATOM 562 C CA . LEU A 1 72 ? -16.250 2.050 22.887 1.00 95.25 72 LEU A CA 1
ATOM 563 C C . LEU A 1 72 ? -17.065 2.971 23.801 1.00 95.25 72 LEU A C 1
ATOM 565 O O . LEU A 1 72 ? -17.482 2.546 24.879 1.00 95.25 72 LEU A O 1
ATOM 569 N N . ALA A 1 73 ? -17.308 4.216 23.387 1.00 97.19 73 ALA A N 1
ATOM 570 C CA . ALA A 1 73 ? -18.157 5.139 24.133 1.00 97.19 73 ALA A CA 1
ATOM 571 C C . ALA A 1 73 ? -19.584 4.587 24.262 1.00 97.19 73 ALA A C 1
ATOM 573 O O . ALA A 1 73 ? -20.101 4.499 25.375 1.00 97.19 73 ALA A O 1
ATOM 574 N N . TYR A 1 74 ? -20.171 4.119 23.155 1.00 96.31 74 TYR A N 1
ATOM 575 C CA . TYR A 1 74 ? -21.486 3.478 23.157 1.00 96.31 74 TYR A CA 1
ATOM 576 C C . TYR A 1 74 ? -21.525 2.252 24.076 1.00 96.31 74 TYR A C 1
ATOM 578 O O . TYR A 1 74 ? -22.400 2.156 24.935 1.00 96.31 74 TYR A O 1
ATOM 586 N N . TYR A 1 75 ? -20.545 1.350 23.962 1.00 95.75 75 TYR A N 1
ATOM 587 C CA . TYR A 1 75 ? -20.426 0.181 24.837 1.00 95.75 75 TYR A CA 1
ATOM 588 C C . TYR A 1 75 ? -20.410 0.566 26.326 1.00 95.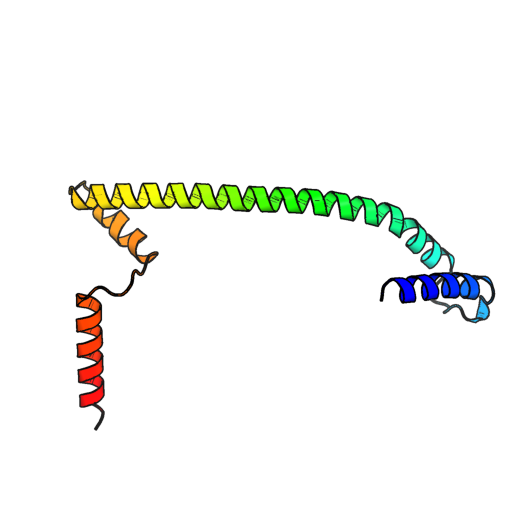75 75 TYR A C 1
ATOM 590 O O . TYR A 1 75 ? -21.124 -0.035 27.130 1.00 95.75 75 TYR A O 1
ATOM 598 N N . ASN A 1 76 ? -19.645 1.597 26.700 1.00 94.62 76 ASN A N 1
ATOM 599 C CA . ASN A 1 76 ? -19.582 2.073 28.083 1.00 94.62 76 ASN A CA 1
ATOM 600 C C . ASN A 1 76 ? -20.924 2.643 28.563 1.00 94.62 76 ASN A C 1
ATOM 602 O O . ASN A 1 76 ? -21.344 2.330 29.677 1.00 94.62 76 ASN A O 1
ATOM 606 N N . THR A 1 77 ? -21.629 3.407 27.725 1.00 96.94 77 THR A N 1
ATOM 607 C CA . THR A 1 77 ? -22.975 3.903 28.044 1.00 96.94 77 THR A CA 1
ATOM 608 C C . THR A 1 77 ? -23.968 2.757 28.234 1.00 96.94 77 THR A C 1
ATOM 610 O O . THR A 1 77 ? -24.737 2.764 29.193 1.00 96.94 77 THR A O 1
ATOM 613 N N . VAL A 1 78 ? -23.936 1.736 27.371 1.00 96.44 78 VAL A N 1
ATOM 614 C CA . VAL A 1 78 ? -24.802 0.554 27.510 1.00 96.44 78 VAL A CA 1
ATOM 615 C C . VAL A 1 78 ? -24.472 -0.216 28.793 1.00 96.44 78 VAL A C 1
ATOM 617 O O . VAL A 1 78 ? -25.387 -0.630 29.503 1.00 96.44 78 VAL A O 1
ATOM 620 N N . ARG A 1 79 ? -23.188 -0.359 29.145 1.00 94.56 79 ARG A N 1
ATOM 621 C CA . ARG A 1 79 ? -22.744 -0.971 30.410 1.00 94.56 79 ARG A CA 1
ATOM 622 C C . ARG A 1 79 ? -23.293 -0.235 31.633 1.00 94.56 79 ARG A C 1
ATOM 624 O O . ARG A 1 79 ? -23.767 -0.868 32.580 1.00 94.56 79 ARG A O 1
ATOM 631 N N . GLU A 1 80 ? -23.217 1.092 31.631 1.00 96.38 80 GLU A N 1
ATOM 632 C CA . GLU A 1 80 ? -23.746 1.933 32.711 1.00 96.38 80 GLU A CA 1
ATOM 633 C C . GLU A 1 80 ? -25.273 1.826 32.796 1.00 96.38 80 GLU A C 1
ATOM 635 O O . GLU A 1 80 ? -25.812 1.585 33.875 1.00 96.38 80 GLU A O 1
ATOM 640 N N . ALA A 1 81 ? -25.970 1.886 31.659 1.00 95.88 81 ALA A N 1
ATOM 641 C CA . ALA A 1 81 ? -27.421 1.732 31.588 1.00 95.88 81 ALA A CA 1
ATOM 642 C C . ALA A 1 81 ? -27.896 0.343 32.052 1.00 95.88 81 ALA A C 1
ATOM 644 O O . ALA A 1 81 ? -28.893 0.238 32.766 1.00 95.88 81 ALA A O 1
ATOM 645 N N . ALA A 1 82 ? -27.168 -0.721 31.700 1.00 96.06 82 ALA A N 1
ATOM 646 C CA . ALA A 1 82 ? -27.432 -2.076 32.178 1.00 96.06 82 ALA A CA 1
ATOM 647 C C . ALA A 1 82 ? -27.260 -2.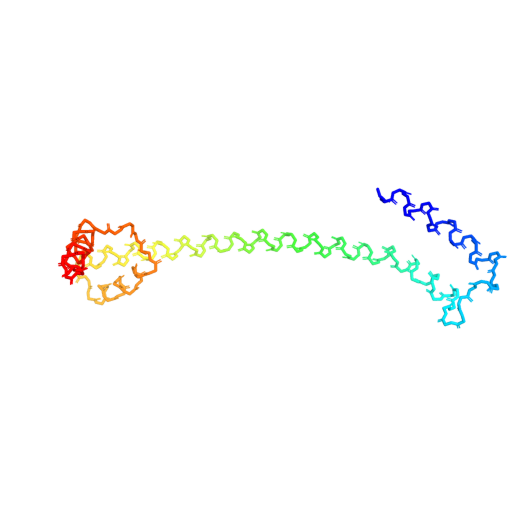178 33.701 1.00 96.06 82 ALA A C 1
ATOM 649 O O . ALA A 1 82 ? -28.086 -2.797 34.371 1.00 96.06 82 ALA A O 1
ATOM 650 N N . SER A 1 83 ? -26.231 -1.525 34.251 1.00 93.81 83 SER A N 1
ATOM 651 C CA . SER A 1 83 ? -25.995 -1.462 35.701 1.00 93.81 83 SER A CA 1
ATOM 652 C C . SER A 1 83 ? -27.088 -0.671 36.429 1.00 93.81 83 SER A C 1
ATOM 654 O O . SER A 1 83 ? -27.468 -1.029 37.540 1.00 93.81 83 SER A O 1
ATOM 656 N N . GLY A 1 84 ? -27.629 0.370 35.787 1.00 94.56 84 GLY A N 1
ATOM 657 C CA . GLY A 1 84 ? -28.770 1.155 36.269 1.00 94.56 84 GLY A CA 1
ATOM 658 C C . GLY A 1 84 ? -30.143 0.509 36.041 1.00 94.56 84 GLY A C 1
ATOM 659 O O . GLY A 1 84 ? -31.153 1.108 36.400 1.00 94.56 84 GLY A O 1
ATOM 660 N N . GLY A 1 85 ? -30.207 -0.689 35.447 1.00 93.56 85 GLY A N 1
ATOM 661 C CA . GLY A 1 85 ? -31.455 -1.431 35.245 1.00 93.56 85 GLY A CA 1
ATOM 662 C C . GLY A 1 85 ? -32.344 -0.922 34.105 1.00 93.56 85 GLY A C 1
ATOM 663 O O . GLY A 1 85 ? -33.533 -1.241 34.085 1.00 93.56 85 GLY A O 1
ATOM 664 N N . LEU A 1 86 ? -31.804 -0.153 33.150 1.00 96.44 86 LEU A N 1
ATOM 665 C CA . LEU A 1 86 ? -32.572 0.308 31.991 1.00 96.44 86 LEU A CA 1
ATOM 666 C C . LEU A 1 86 ? -33.067 -0.902 31.163 1.00 96.44 86 LEU A C 1
ATOM 668 O O . LEU A 1 86 ? -32.252 -1.756 30.787 1.00 96.44 86 LEU A O 1
ATOM 672 N N . PRO A 1 87 ? -34.372 -0.992 30.837 1.00 95.69 87 PRO A N 1
ATOM 673 C CA . PRO A 1 87 ? -34.905 -2.086 30.030 1.00 95.69 87 PRO A CA 1
ATOM 674 C C . PRO A 1 87 ? -34.170 -2.238 28.691 1.00 95.69 87 PRO A C 1
ATOM 676 O O . PRO A 1 87 ? -33.889 -1.259 28.006 1.00 95.69 87 PRO A O 1
ATOM 679 N N . GLY A 1 88 ? -33.837 -3.477 28.321 1.00 93.56 88 GLY A N 1
ATOM 680 C CA . GLY A 1 88 ? -33.132 -3.801 27.073 1.00 93.56 88 GLY A CA 1
ATOM 681 C C . GLY A 1 88 ? -31.610 -3.602 27.099 1.00 93.56 88 GLY A C 1
ATOM 682 O O . GLY A 1 88 ? -30.907 -4.300 26.371 1.00 93.56 88 GLY A O 1
ATOM 683 N N . ALA A 1 89 ? -31.066 -2.751 27.979 1.00 96.06 89 ALA A N 1
ATOM 684 C CA . ALA A 1 89 ? -29.626 -2.465 28.021 1.00 96.06 89 ALA A CA 1
ATOM 685 C C . ALA A 1 89 ? -28.778 -3.691 28.402 1.00 96.06 89 ALA A C 1
ATOM 687 O O . ALA A 1 89 ? -27.706 -3.901 27.837 1.00 96.06 89 ALA A O 1
ATOM 688 N N . LYS A 1 90 ? -29.273 -4.541 29.313 1.00 94.12 90 LYS A N 1
ATOM 689 C CA . LYS A 1 90 ? -28.578 -5.769 29.733 1.00 94.12 90 LYS A CA 1
ATOM 690 C C . LYS A 1 90 ? -28.332 -6.731 28.566 1.00 94.12 90 LYS A C 1
ATOM 692 O O . LYS A 1 90 ? -27.220 -7.222 28.425 1.00 94.12 90 LYS A O 1
ATOM 697 N N . ALA A 1 91 ? -29.337 -6.948 27.716 1.00 95.81 91 ALA A N 1
ATOM 698 C CA . ALA A 1 91 ? -29.214 -7.841 26.564 1.00 95.81 91 ALA A CA 1
ATOM 699 C C . ALA A 1 91 ? -28.165 -7.331 25.559 1.00 95.81 91 ALA A C 1
ATOM 701 O O . ALA A 1 91 ? -27.341 -8.106 25.080 1.00 95.81 91 ALA A O 1
ATOM 702 N N . ILE A 1 92 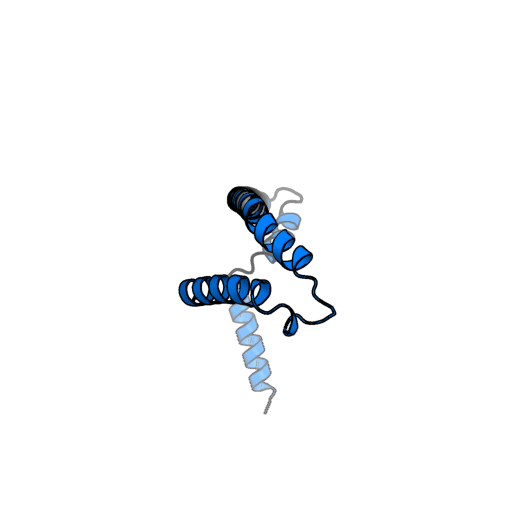? -28.153 -6.019 25.292 1.00 95.50 92 ILE A N 1
ATOM 703 C CA . ILE A 1 92 ? -27.171 -5.386 24.396 1.00 95.50 92 ILE A CA 1
ATOM 704 C C . ILE A 1 92 ? -25.759 -5.469 24.997 1.00 95.50 92 ILE A C 1
ATOM 706 O O . ILE A 1 92 ? -24.797 -5.789 24.294 1.00 95.50 92 ILE A O 1
ATOM 710 N N . TYR A 1 93 ? -25.616 -5.210 26.300 1.00 94.31 93 TYR A N 1
ATOM 711 C CA . TYR A 1 93 ? -24.330 -5.302 26.990 1.00 94.31 93 TYR A CA 1
ATOM 712 C C . TYR A 1 93 ? -23.760 -6.724 26.954 1.00 94.31 93 TYR A C 1
ATOM 714 O O . TYR A 1 93 ? -22.610 -6.914 26.572 1.00 94.31 93 TYR A O 1
ATOM 722 N N . GLU A 1 94 ? -24.562 -7.727 27.313 1.00 92.31 94 GLU A N 1
ATOM 723 C CA . GLU A 1 94 ? -24.135 -9.130 27.341 1.00 92.31 94 GLU A CA 1
ATOM 724 C C . GLU A 1 94 ? -23.726 -9.642 25.958 1.00 92.31 94 GLU A C 1
ATOM 726 O O . GLU A 1 94 ? -22.819 -10.467 25.859 1.00 92.31 94 GLU A O 1
ATOM 731 N N . ASP A 1 95 ? -24.362 -9.154 24.891 1.00 93.31 95 ASP A N 1
ATOM 732 C CA . ASP A 1 95 ? -23.982 -9.510 23.529 1.00 93.31 95 ASP A CA 1
ATOM 733 C C . ASP A 1 95 ? -22.661 -8.855 23.110 1.00 93.31 95 ASP A C 1
ATOM 735 O O . ASP A 1 95 ? -21.712 -9.538 22.724 1.00 93.31 95 ASP A O 1
ATOM 739 N N . THR A 1 96 ? -22.555 -7.538 23.288 1.00 91.31 96 THR A N 1
ATOM 740 C CA . THR A 1 96 ? -21.361 -6.772 22.898 1.00 91.31 96 THR A CA 1
ATOM 741 C C . THR A 1 96 ? -20.127 -7.109 23.740 1.00 91.31 96 THR A C 1
ATOM 743 O O . THR A 1 96 ? -19.012 -7.128 23.217 1.00 91.31 96 THR A O 1
ATOM 746 N N . GLN A 1 97 ? -20.299 -7.462 25.020 1.00 90.19 97 GLN A N 1
ATOM 747 C CA . GLN A 1 97 ? -19.207 -7.872 25.908 1.00 90.19 97 GLN A CA 1
ATOM 748 C C . GLN A 1 97 ? -18.470 -9.121 25.391 1.00 90.19 97 GLN A C 1
ATOM 750 O O . GLN A 1 97 ? -17.276 -9.270 25.654 1.00 90.19 97 GLN A O 1
ATOM 755 N N . LYS A 1 98 ? -19.121 -10.003 24.618 1.00 89.19 98 LYS A N 1
ATOM 756 C CA . LYS A 1 98 ? -18.486 -11.217 24.060 1.00 89.19 98 LYS A CA 1
ATOM 757 C C . LYS A 1 98 ? -17.281 -10.900 23.169 1.00 89.19 98 LYS A C 1
ATOM 759 O O . LYS A 1 98 ? -16.369 -11.716 23.070 1.00 89.19 98 LYS A O 1
ATOM 764 N N . HIS A 1 99 ? -17.255 -9.715 22.558 1.00 84.88 99 HIS A N 1
ATOM 765 C CA . HIS A 1 99 ? -16.147 -9.249 21.721 1.00 84.88 99 HIS A CA 1
ATOM 766 C C . HIS A 1 99 ? -14.941 -8.745 22.524 1.00 84.88 99 HIS A C 1
ATOM 768 O O . HIS A 1 99 ? -13.857 -8.589 21.967 1.00 84.88 99 HIS A O 1
ATOM 774 N N . PHE A 1 100 ? -15.105 -8.538 23.833 1.00 78.38 100 PHE A N 1
ATOM 775 C CA . PHE A 1 100 ? -14.041 -8.173 24.761 1.00 78.38 100 PHE A CA 1
ATOM 776 C C . PHE A 1 100 ? -13.861 -9.286 25.794 1.00 78.38 100 PHE A C 1
ATOM 778 O O . PHE A 1 100 ? -14.258 -9.121 26.954 1.00 78.38 100 PHE A O 1
ATOM 785 N N . PRO A 1 101 ? -13.255 -10.429 25.419 1.00 64.31 101 PRO A N 1
ATOM 786 C CA . PRO A 1 101 ? -12.843 -11.424 26.391 1.00 64.31 101 PRO A CA 1
ATOM 787 C C . PRO A 1 101 ? -11.708 -10.814 27.222 1.00 64.31 101 PRO A C 1
ATOM 789 O O . PRO A 1 101 ? -10.525 -10.985 26.939 1.00 64.31 101 PRO A O 1
ATOM 792 N N . GLY A 1 102 ? -12.068 -10.040 28.245 1.00 62.59 102 GLY A N 1
ATOM 793 C CA . GLY A 1 102 ? -11.134 -9.638 29.280 1.00 62.59 102 GLY A CA 1
ATOM 794 C C . GLY A 1 102 ? -10.482 -10.878 29.889 1.00 62.59 102 GLY A C 1
ATOM 795 O O . GLY A 1 102 ? -10.994 -11.996 29.770 1.00 62.59 102 GLY A O 1
ATOM 796 N N . ALA A 1 103 ? -9.348 -10.681 30.567 1.00 58.75 103 ALA A N 1
ATOM 797 C CA . ALA A 1 103 ? -8.712 -11.750 31.326 1.00 58.75 103 ALA A CA 1
ATOM 798 C C . ALA A 1 103 ? -9.777 -12.475 32.171 1.00 58.75 103 ALA A C 1
ATOM 800 O O . ALA A 1 103 ? -10.590 -11.797 32.810 1.00 58.75 103 ALA A O 1
ATOM 801 N N . PRO A 1 104 ? -9.791 -13.822 32.185 1.00 61.62 104 PRO A N 1
ATOM 802 C CA . PRO A 1 104 ? -10.875 -14.588 32.782 1.00 61.62 104 PRO A CA 1
ATOM 803 C C . PRO A 1 104 ? -11.152 -14.076 34.192 1.00 61.62 104 PRO A C 1
ATOM 805 O O . PRO A 1 104 ? -10.220 -13.825 34.970 1.00 61.62 104 PRO A O 1
ATOM 808 N N . THR A 1 105 ? -12.425 -13.885 34.521 1.00 71.19 105 THR A N 1
ATOM 809 C CA . THR A 1 105 ? -12.827 -13.461 35.864 1.00 71.19 105 THR A CA 1
ATOM 810 C C . THR A 1 105 ? -12.311 -14.468 36.896 1.00 71.19 105 THR A C 1
ATOM 812 O O . THR A 1 105 ? -12.083 -15.641 36.589 1.00 71.19 105 THR A O 1
ATOM 815 N N . LYS A 1 106 ? -12.115 -14.048 38.153 1.00 64.69 106 LYS A N 1
ATOM 816 C CA . LYS A 1 106 ? -11.656 -14.953 39.227 1.00 64.69 106 LYS A CA 1
ATOM 817 C C . LYS A 1 106 ? -12.563 -16.190 39.363 1.00 64.69 106 LYS A C 1
ATOM 819 O O . LYS A 1 106 ? -12.069 -17.266 39.681 1.00 64.69 106 LYS A O 1
ATOM 824 N N . ALA A 1 107 ? -13.858 -16.043 39.071 1.00 69.81 107 ALA A N 1
ATOM 825 C CA . ALA A 1 107 ? -14.827 -17.135 39.020 1.00 69.81 107 ALA A CA 1
ATOM 826 C C . ALA A 1 107 ? -14.565 -18.098 37.849 1.00 69.81 107 ALA A C 1
ATOM 828 O O . ALA A 1 107 ? -14.451 -19.297 38.071 1.00 69.81 107 ALA A O 1
ATOM 829 N N . GLN A 1 108 ? -14.360 -17.582 36.633 1.00 71.06 108 GLN A N 1
ATOM 830 C CA . GLN A 1 108 ? -14.018 -18.398 35.459 1.00 71.06 108 GLN A CA 1
ATOM 831 C C . GLN A 1 108 ? -12.663 -19.107 35.604 1.00 71.06 108 GLN A C 1
ATOM 833 O O . GLN A 1 108 ? -12.504 -20.224 35.125 1.00 71.06 108 GLN A O 1
ATOM 838 N N . ARG A 1 109 ? -11.689 -18.498 36.299 1.00 76.94 1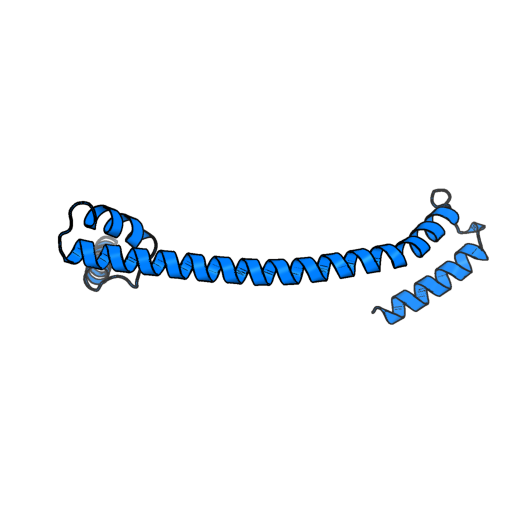09 ARG A N 1
ATOM 839 C CA . ARG A 1 109 ? -10.413 -19.159 36.634 1.00 76.94 109 ARG A CA 1
ATOM 840 C C . ARG A 1 109 ? -10.596 -20.283 37.645 1.00 76.94 109 ARG A C 1
ATOM 842 O O . ARG A 1 109 ? -9.969 -21.320 37.493 1.00 76.94 109 ARG A O 1
ATOM 849 N N . LYS A 1 110 ? -11.439 -20.083 38.665 1.00 75.88 110 LYS A N 1
ATOM 850 C CA . LYS A 1 110 ? -11.768 -21.134 39.638 1.00 75.88 110 LYS A CA 1
ATOM 851 C C . LYS A 1 110 ? -12.508 -22.296 38.984 1.00 75.88 110 LYS A C 1
ATOM 853 O O . LYS A 1 110 ? -12.186 -23.432 39.295 1.00 75.88 110 LYS A O 1
ATOM 858 N N . LEU A 1 111 ? -13.442 -22.008 38.078 1.00 78.75 111 LEU A N 1
ATOM 859 C CA . LEU A 1 111 ? -14.190 -23.027 37.347 1.00 78.75 111 LEU A CA 1
ATOM 860 C C . LEU A 1 111 ? -13.260 -23.848 36.443 1.00 78.75 111 LEU A C 1
ATOM 862 O O . LEU A 1 111 ? -13.176 -25.055 36.616 1.00 78.75 111 LEU A O 1
ATOM 866 N N . LYS A 1 112 ? -12.438 -23.186 35.613 1.00 79.31 112 LYS A N 1
ATOM 867 C CA . LYS A 1 112 ? -11.431 -23.875 34.786 1.00 79.31 112 LYS A CA 1
ATOM 868 C C . LYS A 1 112 ? -10.403 -24.664 35.600 1.00 79.31 112 LYS A C 1
ATOM 870 O O . LYS A 1 112 ? -9.942 -25.706 35.155 1.00 79.31 112 LYS A O 1
ATOM 875 N N . ALA A 1 113 ? -10.010 -24.165 36.774 1.00 79.19 113 ALA A N 1
ATOM 876 C CA . ALA A 1 113 ? -9.082 -24.874 37.656 1.00 79.19 113 ALA A CA 1
ATOM 877 C C . ALA A 1 113 ? -9.725 -26.103 38.317 1.00 79.19 113 ALA A C 1
ATOM 879 O O . ALA A 1 113 ? -9.031 -27.088 38.544 1.00 79.19 113 ALA A O 1
ATOM 880 N N . ALA A 1 114 ? -11.026 -26.052 38.620 1.00 79.06 114 ALA A N 1
ATOM 881 C CA . ALA A 1 114 ? -11.773 -27.192 39.142 1.00 79.06 114 ALA A CA 1
ATOM 882 C C . ALA A 1 114 ? -11.979 -28.265 38.062 1.00 79.06 114 ALA A C 1
ATOM 884 O O . ALA A 1 114 ? -11.684 -29.427 38.314 1.00 79.06 114 ALA A O 1
ATOM 885 N N . GLU A 1 115 ? -12.369 -27.863 36.849 1.00 80.12 115 GLU A N 1
ATOM 886 C CA . GLU A 1 115 ? -12.536 -28.758 35.693 1.00 80.12 115 GLU A CA 1
ATOM 887 C C . GLU A 1 115 ? -11.217 -29.464 35.328 1.00 80.12 115 GLU A C 1
ATOM 889 O O . GLU A 1 115 ? -11.183 -30.681 35.172 1.00 80.12 115 GLU A O 1
ATOM 894 N N . ALA A 1 116 ? -10.098 -28.731 35.297 1.00 81.25 116 ALA A N 1
ATOM 895 C CA . ALA A 1 116 ? -8.780 -29.311 35.025 1.00 81.25 116 ALA A CA 1
ATOM 896 C C . ALA A 1 116 ? -8.288 -30.259 36.138 1.00 81.25 116 ALA A C 1
ATOM 898 O O . ALA A 1 116 ? -7.554 -31.210 35.867 1.00 81.25 116 ALA A O 1
ATOM 899 N N . ALA A 1 117 ? -8.666 -30.004 37.395 1.00 79.69 117 ALA A N 1
ATOM 900 C CA . ALA A 1 117 ? -8.335 -30.883 38.515 1.00 79.69 117 ALA A CA 1
ATOM 901 C C . ALA A 1 117 ? -9.159 -32.182 38.489 1.00 79.69 117 ALA A C 1
ATOM 903 O O . ALA A 1 117 ? -8.640 -33.236 38.850 1.00 79.69 117 ALA A O 1
ATOM 904 N N . GLU A 1 118 ? -10.414 -32.112 38.044 1.00 77.94 118 GLU A N 1
ATOM 905 C CA . GLU A 1 118 ? -11.296 -33.269 37.878 1.00 77.94 118 GLU A CA 1
ATOM 906 C C . GLU A 1 118 ? -10.843 -34.162 36.712 1.00 77.94 118 GLU A C 1
ATOM 908 O O . GLU A 1 118 ? -10.719 -35.375 36.873 1.00 77.94 118 GLU A O 1
ATOM 913 N N . GLU A 1 119 ? -10.475 -33.568 35.574 1.00 78.62 119 GLU A N 1
ATOM 914 C CA . GLU A 1 119 ? -9.961 -34.295 34.405 1.00 78.62 119 GLU A CA 1
ATOM 915 C C . GLU A 1 119 ? -8.618 -34.992 34.699 1.00 78.62 119 GLU A C 1
ATOM 917 O O . GLU A 1 119 ? -8.412 -36.151 34.334 1.00 78.62 119 GLU A O 1
ATOM 922 N N . ALA A 1 120 ? -7.725 -34.337 35.451 1.00 76.88 120 ALA A N 1
ATOM 923 C CA . ALA A 1 120 ? -6.463 -34.934 35.895 1.00 76.88 120 ALA A CA 1
ATOM 924 C C . ALA A 1 120 ? -6.650 -36.067 36.925 1.00 76.88 120 ALA A C 1
ATOM 926 O O . ALA A 1 120 ? -5.793 -36.948 37.031 1.00 76.88 120 ALA A O 1
ATOM 927 N N . ALA A 1 121 ? -7.748 -36.051 37.687 1.00 73.69 121 ALA A N 1
ATOM 928 C CA . ALA A 1 121 ? -8.085 -37.096 38.651 1.00 73.69 121 ALA A CA 1
ATOM 929 C C . ALA A 1 121 ? -8.776 -38.308 37.999 1.00 73.69 121 ALA A C 1
ATOM 931 O O . ALA A 1 121 ? -8.624 -39.422 38.494 1.00 73.69 121 ALA A O 1
ATOM 932 N N . ALA A 1 122 ? -9.490 -38.109 36.887 1.00 75.75 122 ALA A N 1
ATOM 933 C CA . ALA A 1 122 ? -10.199 -39.165 36.160 1.00 75.75 122 ALA A CA 1
ATOM 934 C C . ALA A 1 122 ? -9.311 -39.972 35.185 1.00 75.75 122 ALA A C 1
ATOM 936 O O . ALA A 1 122 ? -9.740 -41.006 34.679 1.00 75.75 122 ALA A O 1
ATOM 937 N N . GLY A 1 123 ? -8.085 -39.512 34.911 1.00 66.94 123 GLY A N 1
ATOM 938 C CA . GLY A 1 123 ? -7.165 -40.105 33.930 1.00 66.94 123 GLY A CA 1
ATOM 939 C C . GLY A 1 123 ? -6.118 -41.097 34.466 1.00 66.94 123 GLY A C 1
ATOM 940 O O . GLY A 1 123 ? -5.040 -41.177 33.876 1.00 66.94 123 GLY A O 1
ATOM 941 N N . ARG A 1 124 ? -6.369 -41.819 35.568 1.00 52.91 124 ARG A N 1
ATOM 942 C CA . ARG A 1 124 ? -5.486 -42.896 36.071 1.00 52.91 124 ARG A CA 1
ATOM 943 C C . ARG A 1 124 ? -6.205 -44.230 36.184 1.00 52.91 124 ARG A C 1
ATOM 945 O O . ARG A 1 124 ? -7.308 -44.241 36.765 1.00 52.91 124 ARG A O 1
#